Protein AF-A0A4U2ZZK8-F1 (afdb_monomer_lite)

Structure (mmCIF, N/CA/C/O backbone):
data_AF-A0A4U2ZZK8-F1
#
_entry.id   AF-A0A4U2ZZK8-F1
#
loop_
_atom_site.group_PDB
_atom_site.id
_atom_site.type_symbol
_atom_site.label_atom_id
_atom_site.label_alt_id
_atom_site.label_comp_id
_atom_site.label_asym_id
_atom_site.label_entity_id
_atom_site.label_seq_id
_atom_site.pdbx_PDB_ins_code
_atom_site.Cartn_x
_atom_site.Cartn_y
_atom_site.Cartn_z
_atom_site.occupancy
_atom_site.B_iso_or_equiv
_atom_site.auth_seq_id
_atom_site.auth_comp_id
_atom_site.auth_asym_id
_atom_site.auth_atom_id
_atom_site.pdbx_PDB_model_num
ATOM 1 N N . MET A 1 1 ? -56.192 -39.304 31.593 1.00 34.28 1 MET A N 1
ATOM 2 C CA . MET A 1 1 ? -55.918 -39.753 30.206 1.00 34.28 1 MET A CA 1
ATOM 3 C C . MET A 1 1 ? -55.645 -38.500 29.380 1.00 34.28 1 MET A C 1
ATOM 5 O O . MET A 1 1 ? -56.506 -37.637 29.386 1.00 34.28 1 MET A O 1
ATOM 9 N N . TRP A 1 2 ? -54.376 -38.190 29.059 1.00 34.31 2 TRP A N 1
ATOM 10 C CA . TRP A 1 2 ? -53.728 -38.395 27.733 1.00 34.31 2 TRP A CA 1
ATOM 11 C C . TRP A 1 2 ? -54.493 -37.702 26.578 1.00 34.31 2 TRP A C 1
ATOM 13 O O . TRP A 1 2 ? -55.677 -37.956 26.439 1.00 34.31 2 TRP A O 1
ATOM 23 N N . GLY A 1 3 ? -53.921 -36.863 25.703 1.00 36.44 3 GLY A N 1
ATOM 24 C CA . GLY A 1 3 ? -52.529 -36.466 25.480 1.00 36.44 3 GLY A CA 1
ATOM 25 C C . GLY A 1 3 ? -52.383 -35.422 24.346 1.00 36.44 3 GLY A C 1
ATOM 26 O O . GLY A 1 3 ? -53.333 -35.108 23.639 1.00 36.44 3 GLY A O 1
ATOM 27 N N . TYR A 1 4 ? -51.164 -34.885 24.265 1.00 42.19 4 TYR A N 1
ATOM 28 C CA . TYR A 1 4 ? -50.476 -34.066 23.254 1.00 42.19 4 TYR A CA 1
ATOM 29 C C . TYR A 1 4 ? -51.044 -33.935 21.825 1.00 42.19 4 TYR A C 1
ATOM 31 O O . TYR A 1 4 ? -51.364 -34.934 21.194 1.00 42.19 4 TYR A O 1
ATOM 39 N N . LEU A 1 5 ? -50.932 -32.720 21.256 1.00 40.09 5 LEU A N 1
ATOM 40 C CA . LEU A 1 5 ? -50.067 -32.414 20.093 1.00 40.09 5 LEU A CA 1
ATOM 41 C C . LEU A 1 5 ? -49.978 -30.890 19.853 1.00 40.09 5 LEU A C 1
ATOM 43 O O . LEU A 1 5 ? -50.963 -30.222 19.552 1.00 40.09 5 LEU A O 1
ATOM 47 N N . GLN A 1 6 ? -48.767 -30.344 20.007 1.00 45.47 6 GLN A N 1
ATOM 48 C CA . GLN A 1 6 ? -48.400 -28.974 19.641 1.00 45.47 6 GLN A CA 1
ATOM 49 C C . GLN A 1 6 ? -48.256 -28.843 18.118 1.00 45.47 6 GLN A C 1
ATOM 51 O O . GLN A 1 6 ? -47.540 -29.631 17.505 1.00 45.47 6 GLN A O 1
ATOM 56 N N . ALA A 1 7 ? -48.805 -27.776 17.537 1.00 37.62 7 ALA A N 1
ATOM 57 C CA . ALA A 1 7 ? -48.371 -27.253 16.243 1.00 37.62 7 ALA A CA 1
ATOM 58 C C . ALA A 1 7 ? -47.770 -25.855 16.455 1.00 37.62 7 ALA A C 1
ATOM 60 O O . ALA A 1 7 ? -48.454 -24.897 16.810 1.00 37.62 7 ALA A O 1
ATOM 61 N N . LYS A 1 8 ? -46.449 -25.767 16.296 1.00 36.34 8 LYS A N 1
ATOM 62 C CA . LYS A 1 8 ? -45.628 -24.569 16.490 1.00 36.34 8 LYS A CA 1
ATOM 63 C C . LYS A 1 8 ? -45.680 -23.733 15.202 1.00 36.34 8 LYS A C 1
ATOM 65 O O . LYS A 1 8 ? -45.051 -24.102 14.215 1.00 36.34 8 LYS A O 1
ATOM 70 N N . GLN A 1 9 ? -46.412 -22.618 15.186 1.00 37.91 9 GLN A N 1
ATOM 71 C CA . GLN A 1 9 ? -46.267 -21.611 14.127 1.00 37.91 9 GLN A CA 1
ATOM 72 C C . GLN A 1 9 ? -44.966 -20.830 14.359 1.00 37.91 9 GLN A C 1
ATOM 74 O O . GLN A 1 9 ? -44.812 -20.132 15.360 1.00 37.91 9 GLN A O 1
ATOM 79 N N . VAL A 1 10 ? -44.010 -20.965 13.441 1.00 39.06 10 VAL A N 1
ATOM 80 C CA . VAL A 1 10 ? -42.777 -20.171 13.425 1.00 39.06 10 VAL A CA 1
ATOM 81 C C . VAL A 1 10 ? -43.091 -18.817 12.790 1.00 39.06 10 VAL A C 1
ATOM 83 O O . VAL A 1 10 ? -43.270 -18.709 11.580 1.00 39.06 10 VAL A O 1
ATOM 86 N N . ALA A 1 11 ? -43.170 -17.774 13.615 1.00 36.53 11 ALA A N 1
ATOM 87 C CA . ALA A 1 11 ? -43.270 -16.398 13.152 1.00 36.53 11 ALA A CA 1
ATOM 88 C C . ALA A 1 11 ? -41.920 -15.953 12.562 1.00 36.53 11 ALA A C 1
ATOM 90 O O . ALA A 1 11 ? -40.941 -15.770 13.287 1.00 36.53 11 ALA A O 1
ATOM 91 N N . LEU A 1 12 ? -41.862 -15.764 11.241 1.00 37.75 12 LEU A N 1
ATOM 92 C CA . LEU A 1 12 ? -40.733 -15.120 10.570 1.00 37.75 12 LEU A CA 1
ATOM 93 C C . LEU A 1 12 ? -40.676 -13.647 11.000 1.00 37.75 12 LEU A C 1
ATOM 95 O O . LEU A 1 12 ? -41.401 -12.793 10.487 1.00 37.75 12 LEU A O 1
ATOM 99 N N . LYS A 1 13 ? -39.814 -13.355 11.978 1.00 37.44 13 LYS A N 1
ATOM 100 C CA . LYS A 1 13 ? -39.524 -12.006 12.469 1.00 37.44 13 LYS A CA 1
ATOM 101 C C . LYS A 1 13 ? -38.828 -11.226 11.344 1.00 37.44 13 LYS A C 1
ATOM 103 O O . LYS A 1 13 ? -37.624 -11.352 11.140 1.00 37.44 13 LYS A O 1
ATOM 108 N N . ARG A 1 14 ? -39.592 -10.454 10.562 1.00 39.09 14 ARG A N 1
ATOM 109 C CA . ARG A 1 14 ? -39.040 -9.534 9.553 1.00 39.09 14 ARG A CA 1
ATOM 110 C C . ARG A 1 14 ? -38.203 -8.473 10.266 1.00 39.09 14 ARG A C 1
ATOM 112 O O . ARG A 1 14 ? -38.745 -7.577 10.905 1.00 39.09 14 ARG A O 1
ATOM 119 N N . ASN A 1 15 ? -36.887 -8.609 10.154 1.00 34.31 15 ASN A N 1
ATOM 120 C CA . ASN A 1 15 ? -35.900 -7.692 10.703 1.00 34.31 15 ASN A CA 1
ATOM 121 C C . ASN A 1 15 ? -35.913 -6.393 9.874 1.00 34.31 15 ASN A C 1
ATOM 123 O O . ASN A 1 15 ? -35.186 -6.260 8.893 1.00 34.31 15 ASN A O 1
ATOM 127 N N . ARG A 1 16 ? -36.821 -5.465 10.194 1.00 40.03 16 ARG A N 1
ATOM 128 C CA . ARG A 1 16 ? -36.821 -4.109 9.630 1.00 40.03 16 ARG A CA 1
ATOM 129 C C . ARG A 1 16 ? -35.957 -3.243 10.541 1.00 40.03 16 ARG A C 1
ATOM 131 O O . ARG A 1 16 ? -36.371 -2.922 11.650 1.00 40.03 16 ARG A O 1
ATOM 138 N N . VAL A 1 17 ? -34.749 -2.925 10.090 1.00 44.31 17 VAL A N 1
ATOM 139 C CA . VAL A 1 17 ? -33.871 -1.969 10.771 1.00 44.31 17 VAL A CA 1
ATOM 140 C C . VAL A 1 17 ? -34.451 -0.571 10.557 1.00 44.31 17 VAL A C 1
ATOM 142 O O . VAL A 1 17 ? -34.654 -0.157 9.417 1.00 44.31 17 VAL A O 1
ATOM 145 N N . ASP A 1 18 ? -34.759 0.128 11.647 1.00 46.22 18 ASP A N 1
ATOM 146 C CA . ASP A 1 18 ? -35.181 1.529 11.627 1.00 46.22 18 ASP A CA 1
ATOM 147 C C . ASP A 1 18 ? -33.935 2.427 11.590 1.00 46.22 18 ASP A C 1
ATOM 149 O O . ASP A 1 18 ? -33.220 2.576 12.583 1.00 46.22 18 ASP A O 1
ATOM 153 N N . LEU A 1 19 ? -33.649 2.988 10.411 1.00 41.69 19 LEU A N 1
ATOM 154 C CA . LEU A 1 19 ? -32.479 3.836 10.172 1.00 41.69 19 LEU A CA 1
ATOM 155 C C . LEU A 1 19 ? -32.598 5.226 10.824 1.00 41.69 19 LEU A C 1
ATOM 157 O O . LEU A 1 19 ? -31.576 5.878 11.038 1.00 41.69 19 LEU A O 1
ATOM 161 N N . TYR A 1 20 ? -33.804 5.687 11.171 1.00 41.72 20 TYR A N 1
ATOM 162 C CA . TYR A 1 20 ? -34.008 7.054 11.663 1.00 41.72 20 TYR A CA 1
ATOM 163 C C . TYR A 1 20 ? -33.691 7.195 13.154 1.00 41.72 20 TYR A C 1
ATOM 165 O O . TYR A 1 20 ? -33.181 8.229 13.583 1.00 41.72 20 TYR A O 1
ATOM 173 N N . HIS A 1 21 ? -33.914 6.142 13.941 1.00 37.16 21 HIS A N 1
ATOM 174 C CA . HIS A 1 21 ? -33.594 6.145 15.370 1.00 37.16 21 HIS A CA 1
ATOM 175 C C . HIS A 1 21 ? -32.081 6.011 15.641 1.00 37.16 21 HIS A C 1
ATOM 177 O O . HIS A 1 21 ? -31.561 6.545 16.623 1.00 37.16 21 HIS A O 1
ATOM 183 N N . PHE A 1 22 ? -31.343 5.352 14.740 1.00 41.91 22 PHE A N 1
ATOM 184 C CA . PHE A 1 22 ? -29.913 5.072 14.915 1.00 41.91 22 PHE A CA 1
ATOM 185 C C . PHE A 1 22 ? -29.030 6.323 14.775 1.00 41.91 22 PHE A C 1
ATOM 187 O O . PHE A 1 22 ? -28.031 6.463 15.483 1.00 41.91 22 PHE A O 1
ATOM 194 N N . GLY A 1 23 ? -29.433 7.277 13.928 1.00 42.31 23 GLY A N 1
ATOM 195 C CA . GLY A 1 23 ? -28.683 8.517 13.700 1.00 42.31 23 GLY A CA 1
ATOM 196 C C . GLY A 1 23 ? -28.539 9.404 14.944 1.00 42.31 23 GLY A C 1
ATOM 197 O O . GLY A 1 23 ? -27.579 10.168 15.049 1.00 42.31 23 GLY A O 1
ATOM 198 N N . TYR A 1 24 ? -29.446 9.286 15.921 1.00 44.31 24 TYR A N 1
ATOM 199 C CA . TYR A 1 24 ? -29.405 10.108 17.134 1.00 44.31 24 TYR A CA 1
ATOM 200 C C . TYR A 1 24 ? -28.423 9.585 18.193 1.00 44.31 24 TYR A C 1
ATOM 202 O O . TYR A 1 24 ? -27.830 10.385 18.916 1.00 44.31 24 TYR A O 1
ATOM 210 N N . MET A 1 25 ? -28.180 8.270 18.264 1.00 38.84 25 MET A N 1
ATOM 211 C CA . MET A 1 25 ? -27.275 7.703 19.276 1.00 38.84 25 MET A CA 1
ATOM 212 C C . MET A 1 25 ? -25.789 7.784 18.902 1.00 38.84 25 MET A C 1
ATOM 214 O O . MET A 1 25 ? -24.949 7.876 19.796 1.00 38.84 25 MET A O 1
ATOM 218 N N . ILE A 1 26 ? -25.444 7.816 17.610 1.00 48.09 26 ILE A N 1
ATOM 219 C CA . ILE A 1 26 ? -24.044 7.936 17.147 1.00 48.09 26 ILE A CA 1
ATOM 220 C C . ILE A 1 26 ? -23.407 9.262 17.609 1.00 48.09 26 ILE A C 1
ATOM 222 O O . ILE A 1 26 ? -22.201 9.344 17.847 1.00 48.09 26 ILE A O 1
ATOM 226 N N . ARG A 1 27 ? -24.226 10.295 17.843 1.00 45.03 27 ARG A N 1
ATOM 227 C CA . ARG A 1 27 ? -23.755 11.627 18.236 1.00 45.03 27 ARG A CA 1
ATOM 228 C C . ARG A 1 27 ? -23.140 11.677 19.645 1.00 45.03 27 ARG A C 1
ATOM 230 O O . ARG A 1 27 ? -22.322 12.554 19.906 1.00 45.03 27 ARG A O 1
ATOM 237 N N . SER A 1 28 ? -23.479 10.752 20.550 1.00 40.56 28 SER A N 1
ATOM 238 C CA . SER A 1 28 ? -23.079 10.853 21.967 1.00 40.56 28 SER A CA 1
ATOM 239 C C . SER A 1 28 ? -21.727 10.209 22.308 1.00 40.56 28 SER A C 1
ATOM 241 O O . SER A 1 28 ? -21.111 10.597 23.300 1.00 40.56 28 SER A O 1
ATOM 243 N N . LYS A 1 29 ? -21.207 9.284 21.483 1.00 39.31 29 LYS A N 1
ATOM 244 C CA . LYS A 1 29 ? -19.853 8.711 21.664 1.00 39.31 29 LYS A CA 1
ATOM 245 C C . LYS A 1 29 ? -18.754 9.460 20.904 1.00 39.31 29 LYS A C 1
ATOM 247 O O . LYS A 1 29 ? -17.605 9.436 21.338 1.00 39.31 29 LYS A O 1
ATOM 252 N N . SER A 1 30 ? -19.104 10.175 19.832 1.00 44.34 30 SER A N 1
ATOM 253 C CA . SER A 1 30 ? -18.160 10.942 19.001 1.00 44.34 30 SER A CA 1
ATOM 254 C C . SER A 1 30 ? -17.537 12.156 19.711 1.00 44.34 30 SER A C 1
ATOM 256 O O . SER A 1 30 ? -16.572 12.730 19.216 1.00 44.34 30 SER A O 1
ATOM 258 N N . ALA A 1 31 ? -18.044 12.548 20.882 1.00 42.72 31 ALA A N 1
ATOM 259 C CA . ALA A 1 31 ? -17.599 13.744 21.597 1.00 42.72 31 ALA A CA 1
ATOM 260 C C . ALA A 1 31 ? -16.217 13.625 22.286 1.00 42.72 31 ALA A C 1
ATOM 262 O O . ALA A 1 31 ? -15.795 14.576 22.936 1.00 42.72 31 ALA A O 1
ATOM 263 N N . ARG A 1 32 ? -15.493 12.495 22.179 1.00 44.84 32 ARG A N 1
ATOM 264 C CA . ARG A 1 32 ? -14.192 12.306 22.867 1.00 44.84 32 ARG A CA 1
ATOM 265 C C . ARG A 1 32 ? -12.925 12.506 22.029 1.00 44.84 32 ARG A C 1
ATOM 267 O O . ARG A 1 32 ? -11.845 12.445 22.604 1.00 44.84 32 ARG A O 1
ATOM 274 N N . LYS A 1 33 ? -13.004 12.799 20.729 1.00 46.00 33 LYS A N 1
ATOM 275 C CA . LYS A 1 33 ? -11.823 13.201 19.936 1.00 46.00 33 LYS A CA 1
ATOM 276 C C . LYS A 1 33 ? -12.138 14.446 19.101 1.00 46.00 33 LYS A C 1
ATOM 278 O O . LYS A 1 33 ? -12.290 14.375 17.888 1.00 46.00 33 LYS A O 1
ATOM 283 N N . LEU A 1 34 ? -12.279 15.595 19.766 1.00 39.81 34 LEU A N 1
ATOM 284 C CA . LEU A 1 34 ? -12.223 16.897 19.097 1.00 39.81 34 LEU A CA 1
ATOM 285 C C . LEU A 1 34 ? -10.780 17.139 18.618 1.00 39.81 34 LEU A C 1
ATOM 287 O O . LEU A 1 34 ? -9.895 17.302 19.453 1.00 39.81 34 LEU A O 1
ATOM 291 N N . GLY A 1 35 ? -10.551 17.166 17.298 1.00 52.47 35 GLY A N 1
ATOM 292 C CA . GLY A 1 35 ? -9.359 17.795 16.706 1.00 52.47 35 GLY A CA 1
ATOM 293 C C . GLY A 1 35 ? -8.541 17.002 15.680 1.00 52.47 35 GLY A C 1
ATOM 294 O O . GLY A 1 35 ? -7.544 17.539 15.210 1.00 52.47 35 GLY A O 1
ATOM 295 N N . THR A 1 36 ? -8.902 15.771 15.305 1.00 61.12 36 THR A N 1
ATOM 296 C CA . THR A 1 36 ? -8.167 15.039 14.254 1.00 61.12 36 THR A CA 1
ATOM 297 C C . THR A 1 36 ? -8.824 15.210 12.887 1.00 61.12 36 THR A C 1
ATOM 299 O O . THR A 1 36 ? -10.048 15.180 12.764 1.00 61.12 36 THR A O 1
ATOM 302 N N . THR A 1 37 ? -8.011 15.422 11.850 1.00 84.88 37 THR A N 1
ATOM 303 C CA . THR A 1 37 ? -8.490 15.476 10.462 1.00 84.88 37 THR A CA 1
ATOM 304 C C . THR A 1 37 ? -9.011 14.102 10.033 1.00 84.88 37 THR A C 1
ATOM 306 O O . THR A 1 37 ? -8.572 13.077 10.558 1.00 84.88 37 THR A O 1
ATOM 309 N N . THR A 1 38 ? -9.906 14.059 9.043 1.00 83.88 38 THR A N 1
ATOM 310 C CA . THR A 1 38 ? -10.406 12.805 8.448 1.00 83.88 38 THR A CA 1
ATOM 311 C C . THR A 1 38 ? -9.258 11.878 8.033 1.00 83.88 38 THR A C 1
ATOM 313 O O . THR A 1 38 ? -9.290 10.683 8.312 1.00 83.88 38 THR A O 1
ATOM 316 N N . ALA A 1 39 ? -8.197 12.443 7.446 1.00 82.00 39 ALA A N 1
ATOM 317 C CA . ALA A 1 39 ? -6.990 11.710 7.067 1.00 82.00 39 ALA A CA 1
ATOM 318 C C . ALA A 1 39 ? -6.289 11.066 8.274 1.00 82.00 39 ALA A C 1
ATOM 320 O O . ALA A 1 39 ? -5.907 9.899 8.212 1.00 82.00 39 ALA A O 1
ATOM 321 N N . GLN A 1 40 ? -6.174 11.789 9.392 1.00 83.31 40 GLN A N 1
ATOM 322 C CA . GLN A 1 40 ? -5.575 11.247 10.609 1.00 83.31 40 GLN A CA 1
ATOM 323 C C . GLN A 1 40 ? -6.432 10.128 11.211 1.00 83.31 40 GLN A C 1
ATOM 325 O O . GLN A 1 40 ? -5.893 9.125 11.662 1.00 83.31 40 GLN A O 1
ATOM 330 N N . GLN A 1 41 ? -7.761 10.261 11.184 1.00 85.25 41 GLN A N 1
ATOM 331 C CA . GLN A 1 41 ? -8.659 9.204 11.659 1.00 85.25 41 GLN A CA 1
ATOM 332 C C . GLN A 1 41 ? -8.513 7.923 10.832 1.00 85.25 41 GLN A C 1
ATOM 334 O O . GLN A 1 41 ? -8.411 6.843 11.408 1.00 85.25 41 GLN A O 1
ATOM 339 N N . ILE A 1 42 ? -8.465 8.045 9.500 1.00 86.12 42 ILE A N 1
ATOM 340 C CA . ILE A 1 42 ? -8.229 6.907 8.601 1.00 86.12 42 ILE A CA 1
ATOM 341 C C . ILE A 1 42 ? -6.884 6.265 8.932 1.00 86.12 42 ILE A C 1
ATOM 343 O O . ILE A 1 42 ? -6.834 5.059 9.140 1.00 86.12 42 ILE A O 1
ATOM 347 N N . LYS A 1 43 ? -5.820 7.067 9.049 1.00 85.25 43 LYS A N 1
ATOM 348 C CA . LYS A 1 43 ? -4.480 6.574 9.376 1.00 85.25 43 LYS A CA 1
ATOM 349 C C . LYS A 1 43 ? -4.451 5.799 10.696 1.00 85.25 43 LYS A C 1
ATOM 351 O O . LYS A 1 43 ? -3.927 4.691 10.722 1.00 85.25 43 LYS A O 1
ATOM 356 N N . ASP A 1 44 ? -5.037 6.349 11.760 1.00 85.75 44 ASP A N 1
ATOM 357 C CA . ASP A 1 44 ? -5.085 5.703 13.078 1.00 85.75 44 ASP A CA 1
ATOM 358 C C . ASP A 1 44 ? -5.778 4.329 12.998 1.00 85.75 44 ASP A C 1
ATOM 360 O O . ASP A 1 44 ? -5.258 3.332 13.496 1.00 85.75 44 ASP A O 1
ATOM 364 N N . ILE A 1 45 ? -6.929 4.259 12.319 1.00 88.62 45 ILE A N 1
ATOM 365 C CA . ILE A 1 45 ? -7.676 3.007 12.130 1.00 88.62 45 ILE A CA 1
ATOM 366 C C . ILE A 1 45 ? -6.874 2.014 11.288 1.00 88.62 45 ILE A C 1
ATOM 368 O O . ILE A 1 45 ? -6.843 0.822 11.597 1.00 88.62 45 ILE A O 1
ATOM 372 N N . THR A 1 46 ? -6.210 2.479 10.232 1.00 87.12 46 THR A N 1
ATOM 373 C CA . THR A 1 46 ? 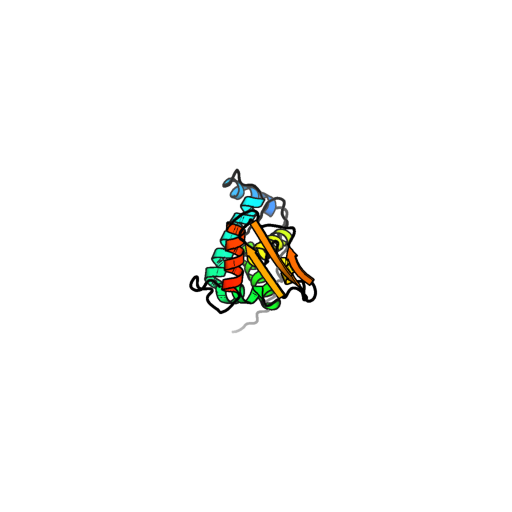-5.383 1.612 9.397 1.00 87.12 46 THR A CA 1
ATOM 374 C C . THR A 1 46 ? -4.201 1.038 10.173 1.00 87.12 46 THR A C 1
ATOM 376 O O . THR A 1 46 ? -3.903 -0.149 10.033 1.00 87.12 46 THR A O 1
ATOM 379 N N . ASP A 1 47 ? -3.560 1.835 11.031 1.00 84.19 47 ASP A N 1
ATOM 380 C CA . ASP A 1 47 ? -2.472 1.382 11.900 1.00 84.19 47 ASP A CA 1
ATOM 381 C C . ASP A 1 47 ? -2.960 0.319 12.907 1.00 84.19 47 ASP A C 1
ATOM 383 O O . ASP A 1 47 ? -2.289 -0.699 13.106 1.00 84.19 47 ASP A O 1
ATOM 387 N N . GLU A 1 48 ? -4.163 0.479 13.472 1.00 86.94 48 GLU A N 1
ATOM 388 C CA . GLU A 1 48 ? -4.797 -0.533 14.331 1.00 86.94 48 GLU A CA 1
ATOM 389 C C . GLU A 1 48 ? -5.077 -1.847 13.579 1.00 86.94 48 GLU A C 1
ATOM 391 O O . GLU A 1 48 ? -4.748 -2.934 14.066 1.00 86.94 48 GLU A O 1
ATOM 396 N N . ILE A 1 49 ? -5.637 -1.766 12.368 1.00 87.50 49 ILE A N 1
ATOM 397 C CA . ILE A 1 49 ? -5.941 -2.942 11.538 1.00 87.50 49 ILE A CA 1
ATOM 398 C C . ILE A 1 49 ? -4.654 -3.646 11.104 1.00 87.50 49 ILE A C 1
ATOM 400 O O . ILE A 1 49 ? -4.577 -4.875 11.130 1.00 87.50 49 ILE A O 1
ATOM 404 N N . ARG A 1 50 ? -3.616 -2.885 10.748 1.00 82.81 50 ARG A N 1
ATOM 405 C CA . ARG A 1 50 ? -2.294 -3.419 10.409 1.00 82.81 50 ARG A CA 1
ATOM 406 C C . ARG A 1 50 ? -1.712 -4.210 11.579 1.00 82.81 50 ARG A C 1
ATOM 408 O O . ARG A 1 50 ? -1.264 -5.338 11.380 1.00 82.81 50 ARG A O 1
ATOM 415 N N . ALA A 1 51 ? -1.758 -3.660 12.792 1.00 83.00 51 ALA A N 1
ATOM 416 C CA . ALA A 1 51 ? -1.287 -4.352 13.990 1.00 83.00 51 ALA A CA 1
ATOM 417 C C . ALA A 1 51 ? -2.076 -5.647 14.258 1.00 83.00 51 ALA A C 1
ATOM 419 O O . ALA A 1 51 ? -1.481 -6.678 14.582 1.00 83.00 51 ALA A O 1
ATOM 420 N N . PHE A 1 52 ? -3.398 -5.617 14.074 1.00 87.19 52 PHE A N 1
ATOM 421 C CA . PHE A 1 52 ? -4.259 -6.795 14.184 1.00 87.19 52 PHE A CA 1
ATOM 422 C C . PHE A 1 52 ? -3.889 -7.884 13.163 1.00 87.19 52 PHE A C 1
ATOM 424 O O . PHE A 1 52 ? -3.670 -9.035 13.541 1.00 87.19 52 PHE A O 1
ATOM 431 N N . LEU A 1 53 ? -3.737 -7.522 11.885 1.00 86.19 53 LEU A N 1
ATOM 432 C CA . LEU A 1 53 ? -3.392 -8.469 10.822 1.00 86.19 53 LEU A CA 1
ATOM 433 C C . LEU A 1 53 ? -2.009 -9.093 11.023 1.00 86.19 53 LEU A C 1
ATOM 435 O O . LEU A 1 53 ? -1.856 -10.297 10.849 1.00 86.19 53 LEU A O 1
ATOM 439 N N . VAL A 1 54 ? -1.010 -8.311 11.436 1.00 82.75 54 VAL A N 1
ATOM 440 C CA . VAL A 1 54 ? 0.337 -8.836 11.722 1.00 82.75 54 VAL A CA 1
ATOM 441 C C . VAL A 1 54 ? 0.317 -9.822 12.891 1.00 82.75 54 VAL A C 1
ATOM 443 O O . VAL A 1 54 ? 1.063 -10.800 12.882 1.00 82.75 54 VAL A O 1
ATOM 446 N N . LYS A 1 55 ? -0.534 -9.582 13.893 1.00 81.50 55 LYS A N 1
ATOM 447 C CA . LYS A 1 55 ? -0.623 -10.417 15.092 1.00 81.50 55 LYS A CA 1
ATOM 448 C C . LYS A 1 55 ? -1.398 -11.715 14.863 1.00 81.50 55 LYS A C 1
ATOM 450 O O . LYS A 1 55 ? -0.972 -12.755 15.353 1.00 81.50 55 LYS A O 1
ATOM 455 N N . GLU A 1 56 ? -2.534 -11.654 14.171 1.00 86.00 56 GLU A N 1
ATOM 456 C CA . GLU A 1 56 ? -3.484 -12.778 14.085 1.00 86.00 56 GLU A CA 1
ATOM 457 C C . GLU A 1 56 ? -3.526 -13.447 12.704 1.00 86.00 56 GLU A C 1
ATOM 459 O O . GLU A 1 56 ? -3.937 -14.598 12.583 1.00 86.00 56 GLU A O 1
ATOM 464 N N . HIS A 1 57 ? -3.073 -12.753 11.658 1.00 86.25 57 HIS A N 1
ATOM 465 C CA . HIS A 1 57 ? -3.280 -13.134 10.259 1.00 86.25 57 HIS A CA 1
ATOM 466 C C . HIS A 1 57 ? -2.023 -12.905 9.396 1.00 86.25 57 HIS A C 1
ATOM 468 O O . HIS A 1 57 ? -2.114 -12.513 8.231 1.00 86.25 57 HIS A O 1
ATOM 474 N N . ARG A 1 58 ? -0.831 -13.148 9.958 1.00 79.81 58 ARG A N 1
ATOM 475 C CA . ARG A 1 58 ? 0.449 -12.857 9.289 1.00 79.81 58 ARG A CA 1
ATOM 476 C C . ARG A 1 58 ? 0.611 -13.590 7.955 1.00 79.81 58 ARG A C 1
ATOM 478 O O . ARG A 1 58 ? 1.010 -12.969 6.973 1.00 79.81 58 ARG A O 1
ATOM 485 N N . ASP A 1 59 ? 0.284 -14.879 7.920 1.00 81.31 59 ASP A N 1
ATOM 486 C CA . ASP A 1 59 ? 0.512 -15.726 6.742 1.00 81.31 59 ASP A CA 1
ATOM 487 C C . ASP A 1 59 ? -0.368 -15.288 5.566 1.00 81.31 59 ASP A C 1
ATOM 489 O O . ASP A 1 59 ? 0.105 -15.084 4.451 1.00 81.31 59 ASP A O 1
ATOM 493 N N . ILE A 1 60 ? -1.650 -15.023 5.827 1.00 84.25 60 ILE A N 1
ATOM 494 C CA . ILE A 1 60 ? -2.570 -14.568 4.780 1.00 84.25 60 ILE A CA 1
ATOM 495 C C . ILE A 1 60 ? -2.249 -13.145 4.310 1.00 84.25 60 ILE A C 1
ATOM 497 O O . ILE A 1 60 ? -2.411 -12.849 3.128 1.00 84.25 60 ILE A O 1
ATOM 501 N N . LEU A 1 61 ? -1.753 -12.282 5.207 1.00 81.00 61 LEU A N 1
ATOM 502 C CA . LEU A 1 61 ? -1.273 -10.949 4.852 1.00 81.00 61 LEU A CA 1
ATOM 503 C C . LEU A 1 61 ? -0.058 -11.038 3.918 1.00 81.00 61 LEU A C 1
ATOM 505 O O . LEU A 1 61 ? -0.053 -10.386 2.879 1.00 81.00 61 LEU A O 1
ATOM 509 N N . SER A 1 62 ? 0.925 -11.877 4.245 1.00 77.69 62 SER A N 1
ATOM 510 C CA . SER A 1 62 ? 2.095 -12.152 3.400 1.00 77.69 62 SER A CA 1
ATOM 511 C C . SER A 1 62 ? 1.689 -12.610 1.993 1.00 77.69 62 SER A C 1
ATOM 513 O O . SER A 1 62 ? 2.088 -12.017 0.990 1.00 77.69 62 SER A O 1
ATOM 515 N N . GLU A 1 63 ? 0.812 -13.608 1.905 1.00 79.38 63 GLU A N 1
ATOM 516 C CA . GLU A 1 63 ? 0.389 -14.158 0.616 1.00 79.38 63 GLU A CA 1
ATOM 517 C C . GLU A 1 63 ? -0.462 -13.174 -0.207 1.00 79.38 63 GLU A C 1
ATOM 519 O O . GLU A 1 63 ? -0.471 -13.229 -1.441 1.00 79.38 63 GLU A O 1
ATOM 524 N N . SER A 1 64 ? -1.175 -12.252 0.450 1.00 78.94 64 SER A N 1
ATOM 525 C CA . SER A 1 64 ? -2.072 -11.294 -0.214 1.00 78.94 64 SER A CA 1
ATOM 526 C C . SER A 1 64 ? -1.366 -10.328 -1.168 1.00 78.94 64 SER A C 1
ATOM 528 O O . SER A 1 64 ? -1.983 -9.829 -2.112 1.00 78.94 64 SER A O 1
ATOM 530 N N . PHE A 1 65 ? -0.069 -10.092 -0.967 1.00 74.94 65 PHE A N 1
ATOM 531 C CA . PHE A 1 65 ? 0.732 -9.205 -1.808 1.00 74.94 65 PHE A CA 1
ATOM 532 C C . PHE A 1 65 ? 0.955 -9.771 -3.222 1.00 74.94 65 PHE A C 1
ATOM 534 O O . PHE A 1 65 ? 1.060 -9.003 -4.187 1.00 74.94 65 PHE A O 1
ATOM 541 N N . MET A 1 66 ? 0.971 -11.101 -3.361 1.00 71.50 66 MET A N 1
ATOM 542 C CA . MET A 1 66 ? 1.240 -11.806 -4.623 1.00 71.50 66 MET A CA 1
ATOM 543 C C . MET A 1 66 ? 0.017 -12.551 -5.171 1.00 71.50 66 MET A C 1
ATOM 545 O O . MET A 1 66 ? -0.064 -12.786 -6.375 1.00 71.50 66 MET A O 1
ATOM 549 N N . ASN A 1 67 ? -0.960 -12.890 -4.322 1.00 78.50 67 ASN A N 1
ATOM 550 C CA . ASN A 1 67 ? -2.127 -13.680 -4.705 1.00 78.50 67 ASN A CA 1
ATOM 551 C C . ASN A 1 67 ? -3.442 -12.893 -4.550 1.00 78.50 67 ASN A C 1
ATOM 553 O O . ASN A 1 67 ? -3.846 -12.507 -3.451 1.00 78.50 67 ASN A O 1
ATOM 557 N N . LYS A 1 68 ? -4.161 -12.725 -5.668 1.00 78.69 68 LYS A N 1
ATOM 558 C CA . LYS A 1 68 ? -5.442 -12.004 -5.733 1.00 78.69 68 LYS A CA 1
ATOM 559 C C . LYS A 1 68 ? -6.543 -12.632 -4.867 1.00 78.69 68 LYS A C 1
ATOM 561 O O . LYS A 1 68 ? -7.342 -11.904 -4.286 1.00 78.69 68 LYS A O 1
ATOM 566 N N . GLU A 1 69 ? -6.595 -13.956 -4.752 1.00 81.06 69 GLU A N 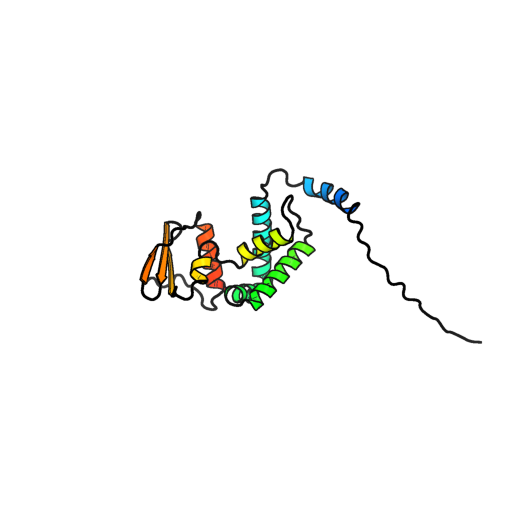1
ATOM 567 C CA . GLU A 1 69 ? -7.576 -14.642 -3.898 1.00 81.06 69 GLU A CA 1
ATOM 568 C C . GLU A 1 69 ? -7.298 -14.377 -2.416 1.00 81.06 69 GLU A C 1
ATOM 570 O O . GLU A 1 69 ? -8.212 -14.117 -1.632 1.00 81.06 69 GLU A O 1
ATOM 575 N N . LYS A 1 70 ? -6.018 -14.370 -2.034 1.00 84.38 70 LYS A N 1
ATOM 576 C CA . LYS A 1 70 ? -5.589 -14.062 -0.664 1.00 84.38 70 LYS A CA 1
ATOM 577 C C . LYS A 1 70 ? -5.804 -12.592 -0.330 1.00 84.38 70 LYS A C 1
ATOM 579 O O . LYS A 1 70 ? -6.202 -12.281 0.789 1.00 84.38 70 LYS A O 1
ATOM 584 N N . ARG A 1 71 ? -5.664 -11.703 -1.317 1.00 83.88 71 ARG A N 1
ATOM 585 C CA . ARG A 1 71 ? -6.081 -10.303 -1.197 1.00 83.88 71 ARG A CA 1
ATOM 586 C C . ARG A 1 71 ? -7.562 -10.182 -0.847 1.00 83.88 71 ARG A C 1
ATOM 588 O O . ARG A 1 71 ? -7.882 -9.537 0.145 1.00 83.88 71 ARG A O 1
ATOM 595 N N . ALA A 1 72 ? -8.446 -10.874 -1.568 1.00 86.75 72 ALA A N 1
ATOM 596 C CA . ALA A 1 72 ? -9.875 -10.882 -1.245 1.00 86.75 72 ALA A CA 1
ATOM 597 C C . ALA A 1 72 ? -10.153 -11.406 0.178 1.00 86.75 72 ALA A C 1
ATOM 599 O O . ALA A 1 72 ? -11.030 -10.888 0.867 1.00 86.75 72 ALA A O 1
ATOM 600 N N . ALA A 1 73 ? -9.392 -12.395 0.654 1.00 88.75 73 ALA A N 1
ATOM 601 C CA . ALA A 1 73 ? -9.522 -12.882 2.025 1.00 88.75 73 ALA A CA 1
ATOM 602 C C . ALA A 1 73 ? -9.097 -11.832 3.071 1.00 88.75 73 ALA A C 1
ATOM 604 O O . ALA A 1 73 ? -9.817 -11.631 4.050 1.00 88.75 73 ALA A O 1
ATOM 605 N N . VAL A 1 74 ? -7.989 -11.115 2.850 1.00 88.62 74 VAL A N 1
ATOM 606 C CA . VAL A 1 74 ? -7.571 -9.994 3.713 1.00 88.62 74 VAL A CA 1
ATOM 607 C C . VAL A 1 74 ? -8.616 -8.877 3.709 1.00 88.62 74 VAL A C 1
ATOM 609 O O . VAL A 1 74 ? -8.984 -8.390 4.775 1.00 88.62 74 VAL A O 1
ATOM 612 N N . GLU A 1 75 ? -9.180 -8.532 2.550 1.00 90.69 75 GLU A N 1
ATOM 613 C CA . GLU A 1 75 ? -10.266 -7.548 2.441 1.00 90.69 75 GLU A CA 1
ATOM 614 C C . GLU A 1 75 ? -11.495 -7.952 3.279 1.00 90.69 75 GLU A C 1
ATOM 616 O O . GLU A 1 75 ? -12.086 -7.108 3.958 1.00 90.69 75 GLU A O 1
ATOM 621 N N . GLN A 1 76 ? -11.861 -9.242 3.314 1.00 91.56 76 GLN A N 1
ATOM 622 C CA . GLN A 1 76 ? -12.947 -9.720 4.183 1.00 91.56 76 GLN A CA 1
ATOM 623 C C . GLN A 1 76 ? -12.614 -9.600 5.675 1.00 91.56 76 GLN A C 1
ATOM 625 O O . GLN A 1 76 ? -13.498 -9.272 6.475 1.00 91.56 76 GLN A O 1
ATOM 630 N N . ILE A 1 77 ? -11.359 -9.838 6.063 1.00 92.44 77 ILE A N 1
ATOM 631 C CA . ILE A 1 77 ? -10.907 -9.677 7.452 1.00 92.44 77 ILE A CA 1
ATOM 632 C C . ILE A 1 77 ? -10.984 -8.200 7.857 1.00 92.44 77 ILE A C 1
ATOM 634 O O . ILE A 1 77 ? -11.583 -7.878 8.884 1.00 92.44 77 ILE A O 1
ATOM 638 N N . ILE A 1 78 ? -10.473 -7.294 7.017 1.00 91.75 78 ILE A N 1
ATOM 639 C CA . ILE A 1 78 ? -10.532 -5.839 7.232 1.00 91.75 78 ILE A CA 1
ATOM 640 C C . ILE A 1 78 ? -11.989 -5.382 7.362 1.00 91.75 78 ILE A C 1
ATOM 642 O O . ILE A 1 78 ? -12.354 -4.693 8.316 1.00 91.75 78 ILE A O 1
ATOM 646 N N . LYS A 1 79 ? -12.859 -5.822 6.448 1.00 91.69 79 LYS A N 1
ATOM 647 C CA . LYS A 1 79 ? -14.293 -5.516 6.493 1.00 91.69 79 LYS A CA 1
ATOM 648 C C . LYS A 1 79 ? -14.939 -5.985 7.798 1.00 91.69 79 LYS A C 1
ATOM 650 O O . LYS A 1 79 ? -15.705 -5.241 8.409 1.00 91.69 79 LYS A O 1
ATOM 655 N N . SER A 1 80 ? -14.620 -7.199 8.241 1.00 90.88 80 SER A N 1
ATOM 656 C CA . SER A 1 80 ? -15.140 -7.764 9.492 1.00 90.88 80 SER A CA 1
ATOM 657 C C . SER A 1 80 ? -14.666 -6.975 10.714 1.00 90.88 80 SER A C 1
ATOM 659 O O . SER A 1 80 ? -15.455 -6.736 11.632 1.00 90.88 80 SER A O 1
ATOM 661 N N . PHE A 1 81 ? -13.414 -6.511 10.707 1.00 90.94 81 PHE A N 1
ATOM 662 C CA . PHE A 1 81 ? -12.860 -5.656 11.753 1.00 90.94 81 PHE A CA 1
ATOM 663 C C . PHE A 1 81 ? -13.589 -4.308 11.833 1.00 90.94 81 PHE A C 1
ATOM 665 O O . PHE A 1 81 ? -14.016 -3.907 12.918 1.00 90.94 81 PHE A O 1
ATOM 672 N N . LEU A 1 82 ? -13.780 -3.628 10.696 1.00 88.19 82 LEU A N 1
ATOM 673 C CA . LEU A 1 82 ? -14.471 -2.334 10.635 1.00 88.19 82 LEU A CA 1
ATOM 674 C C . LEU A 1 82 ? -15.915 -2.434 11.150 1.00 88.19 82 LEU A C 1
ATOM 676 O O . LEU A 1 82 ? -16.362 -1.583 11.921 1.00 88.19 82 LEU A O 1
ATOM 680 N N . LEU A 1 83 ? -16.62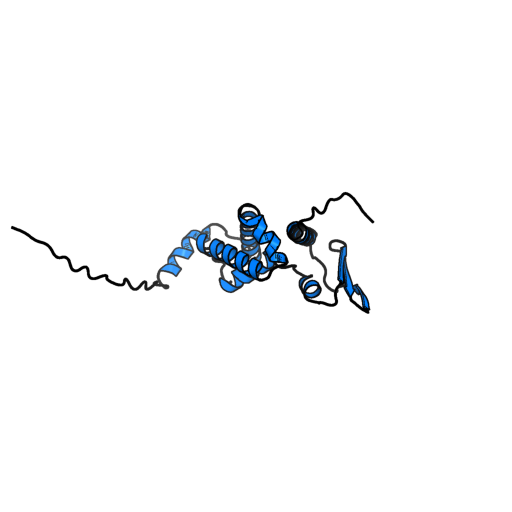9 -3.503 10.776 1.00 88.50 83 LEU A N 1
ATOM 681 C CA . LEU A 1 83 ? -17.998 -3.760 11.234 1.00 88.50 83 LEU A CA 1
ATOM 682 C C . LEU A 1 83 ? -18.062 -4.068 12.735 1.00 88.50 83 LEU A C 1
ATOM 684 O O . LEU A 1 83 ? -18.902 -3.509 13.440 1.00 88.50 83 LEU A O 1
ATOM 688 N N . SER A 1 84 ? -17.168 -4.926 13.232 1.00 88.25 84 SER A N 1
ATOM 689 C CA . SER A 1 84 ? -17.154 -5.344 14.642 1.00 88.25 84 SER A CA 1
ATOM 690 C C . SER A 1 84 ? -16.844 -4.179 15.582 1.00 88.25 84 SER A C 1
ATOM 692 O O . SER A 1 84 ? -17.451 -4.061 16.646 1.00 88.25 84 SER A O 1
ATOM 694 N N . ASN A 1 85 ? -15.956 -3.278 15.157 1.00 86.50 85 ASN A N 1
ATOM 695 C CA . ASN A 1 85 ? -15.583 -2.083 15.912 1.00 86.50 85 ASN A CA 1
ATOM 696 C C . ASN A 1 85 ? -16.513 -0.882 15.660 1.00 86.50 85 ASN A C 1
ATOM 698 O O . ASN A 1 85 ? -16.307 0.175 16.251 1.00 86.50 85 ASN A O 1
ATOM 702 N N . GLN A 1 86 ? -17.554 -1.039 14.827 1.00 85.75 86 GLN A N 1
ATOM 703 C CA . GLN A 1 86 ? -18.510 0.020 14.464 1.00 85.75 86 GLN A CA 1
ATOM 704 C C . GLN A 1 86 ? -17.808 1.304 13.996 1.00 85.75 86 GLN A C 1
ATOM 706 O O . GLN A 1 86 ? -18.182 2.415 14.376 1.00 85.75 86 GLN A O 1
ATOM 711 N N . VAL A 1 87 ? -16.760 1.140 13.187 1.00 83.19 87 VAL A N 1
ATOM 712 C CA . VAL A 1 87 ? -15.947 2.253 12.702 1.00 83.19 87 VAL A CA 1
ATOM 713 C C . VAL A 1 87 ? -16.751 3.066 11.693 1.00 83.19 87 VAL A C 1
ATOM 715 O O . VAL A 1 87 ? -17.143 2.563 10.640 1.00 83.19 87 VAL A O 1
ATOM 718 N N . VAL A 1 88 ? -16.978 4.338 12.010 1.00 81.31 88 VAL A N 1
ATOM 719 C CA . VAL A 1 88 ? -17.634 5.303 11.125 1.00 81.31 88 VAL A CA 1
ATOM 720 C C . VAL A 1 88 ? -16.809 6.579 11.129 1.00 81.31 88 VAL A C 1
ATOM 722 O O . VAL A 1 88 ? -16.549 7.147 12.189 1.00 81.31 88 VAL A O 1
ATOM 725 N N . ILE A 1 89 ? -16.409 7.020 9.940 1.00 82.12 89 ILE A N 1
ATOM 726 C CA . ILE A 1 89 ? -15.738 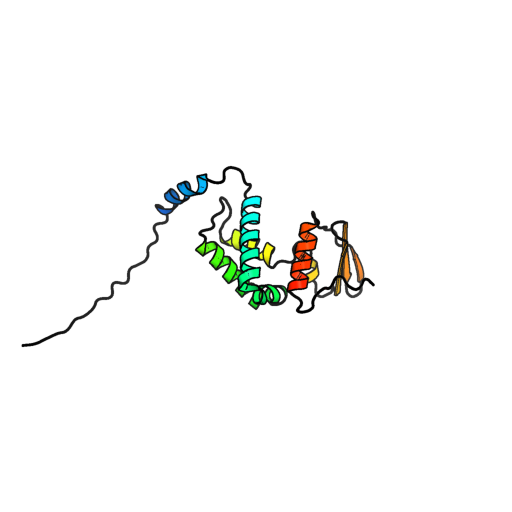8.299 9.725 1.00 82.12 89 ILE A CA 1
ATOM 727 C C . ILE A 1 89 ? -16.731 9.214 9.015 1.00 82.12 89 ILE A C 1
ATOM 729 O O . ILE A 1 89 ? -17.354 8.815 8.029 1.00 82.12 89 ILE A O 1
ATOM 733 N N . SER A 1 90 ? -16.912 10.425 9.540 1.00 82.62 90 SER A N 1
ATOM 734 C CA . SER A 1 90 ? -17.779 11.424 8.915 1.00 82.62 90 SER A CA 1
ATOM 735 C C . SER A 1 90 ? -17.310 11.717 7.491 1.00 82.62 90 SER A C 1
ATOM 737 O O . SER A 1 90 ? -16.110 11.785 7.233 1.00 82.62 90 SER A O 1
ATOM 739 N N . ASP A 1 91 ? -18.262 11.884 6.576 1.00 84.00 91 ASP A N 1
ATOM 740 C CA . ASP A 1 91 ? -18.014 12.251 5.175 1.00 84.00 91 ASP A CA 1
ATOM 741 C C . ASP A 1 91 ? -17.242 11.209 4.336 1.00 84.00 91 ASP A C 1
ATOM 743 O O . ASP A 1 91 ? -16.887 11.484 3.192 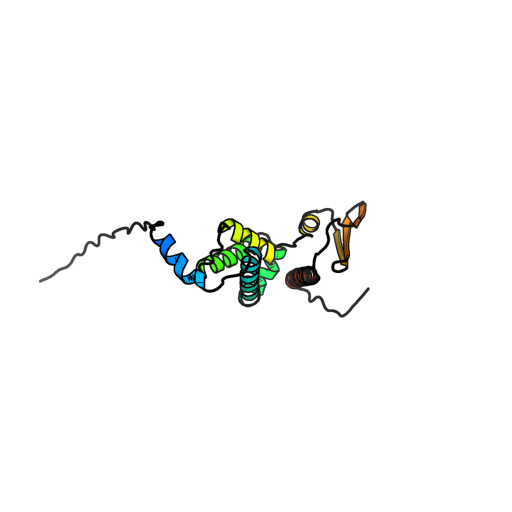1.00 84.00 91 ASP A O 1
ATOM 747 N N . VAL A 1 92 ? -17.038 9.987 4.852 1.00 84.00 92 VAL A N 1
ATOM 748 C CA . VAL A 1 92 ? -16.433 8.870 4.107 1.00 84.00 92 VAL A CA 1
ATOM 749 C C . VAL A 1 92 ? -17.371 7.654 4.125 1.00 84.00 92 VAL A C 1
ATOM 751 O O . VAL A 1 92 ? -17.586 7.053 5.180 1.00 84.00 92 VAL A O 1
ATOM 754 N N . PRO A 1 93 ? -17.928 7.242 2.970 1.00 88.94 93 PRO A N 1
ATOM 755 C CA . PRO A 1 93 ? -18.716 6.016 2.857 1.00 88.94 93 PRO A CA 1
ATOM 756 C C . PRO A 1 93 ? -17.926 4.778 3.301 1.00 88.94 93 PRO A C 1
ATOM 758 O O . PRO A 1 93 ? -16.741 4.657 3.003 1.00 88.94 93 PRO A O 1
ATOM 761 N N . SER A 1 94 ? -18.581 3.808 3.945 1.00 85.62 94 SER A N 1
ATOM 762 C CA . SER A 1 94 ? -17.907 2.605 4.467 1.00 85.62 94 SER A CA 1
ATOM 763 C C . SER A 1 94 ? -17.177 1.788 3.396 1.00 85.62 94 SER A C 1
ATOM 765 O O . SER A 1 94 ? -16.132 1.214 3.680 1.00 85.62 94 SER A O 1
ATOM 767 N N . GLU A 1 95 ? -17.705 1.737 2.172 1.00 86.81 95 GLU A N 1
ATOM 768 C CA . GLU A 1 95 ? -17.052 1.061 1.043 1.00 86.81 95 GLU A CA 1
ATOM 769 C C . GLU A 1 95 ? -15.786 1.799 0.596 1.00 86.81 95 GLU A C 1
ATOM 771 O O . GLU A 1 95 ? -14.751 1.179 0.371 1.00 86.81 95 GLU A O 1
ATOM 776 N N . GLN A 1 96 ? -15.834 3.132 0.554 1.00 88.50 96 GLN A N 1
ATOM 777 C CA . GLN A 1 96 ? -14.661 3.950 0.260 1.00 88.50 96 GLN A CA 1
ATOM 778 C C . GLN A 1 96 ? -13.610 3.829 1.369 1.00 88.50 96 GLN A C 1
ATOM 780 O O . GLN A 1 96 ? -12.429 3.692 1.070 1.00 88.50 96 GLN A O 1
ATOM 785 N N . LEU A 1 97 ? -14.028 3.826 2.640 1.00 88.44 97 LEU A N 1
ATOM 786 C CA . LEU A 1 97 ? -13.134 3.592 3.773 1.00 88.44 97 LEU A CA 1
ATOM 787 C C . LEU A 1 97 ? -12.455 2.225 3.670 1.00 88.44 97 LEU A C 1
ATOM 789 O O . LEU A 1 97 ? -11.241 2.143 3.824 1.00 88.44 97 LEU A O 1
ATOM 793 N N . LEU A 1 98 ? -13.225 1.173 3.380 1.00 89.81 98 LEU A N 1
ATOM 794 C CA . LEU A 1 98 ? -12.688 -0.167 3.177 1.00 89.81 98 LEU A CA 1
ATOM 795 C C . LEU A 1 98 ? -11.627 -0.165 2.075 1.00 89.81 98 LEU A C 1
ATOM 797 O O . LEU A 1 98 ? -10.528 -0.643 2.319 1.00 89.81 98 LEU A O 1
ATOM 801 N N . ASN A 1 99 ? -11.924 0.412 0.908 1.00 88.75 99 ASN A N 1
ATOM 802 C CA . ASN A 1 99 ? -10.975 0.462 -0.205 1.00 88.75 99 ASN A CA 1
ATOM 803 C C . ASN A 1 99 ? -9.689 1.207 0.175 1.00 88.75 99 ASN A C 1
ATOM 805 O O . ASN A 1 99 ? -8.608 0.672 -0.032 1.00 88.75 99 ASN A O 1
ATOM 809 N N . MET A 1 100 ? -9.792 2.379 0.814 1.00 88.50 100 MET A N 1
ATOM 810 C CA . MET A 1 100 ? -8.617 3.145 1.254 1.00 88.50 100 MET A CA 1
ATOM 811 C C . MET A 1 100 ? -7.757 2.369 2.259 1.00 88.50 100 MET A C 1
ATOM 813 O O . MET A 1 100 ? -6.536 2.348 2.141 1.00 88.50 100 MET A O 1
ATOM 817 N N . VAL A 1 101 ? -8.384 1.711 3.238 1.00 89.06 101 VAL A N 1
ATOM 818 C CA . VAL A 1 101 ? -7.677 0.903 4.242 1.00 89.06 101 VAL A CA 1
ATOM 819 C C . VAL A 1 101 ? -7.031 -0.321 3.593 1.00 89.06 101 VAL A C 1
ATOM 821 O O . VAL A 1 101 ? -5.880 -0.639 3.882 1.00 89.06 101 VAL A O 1
ATOM 824 N N . CYS A 1 102 ? -7.748 -1.009 2.704 1.00 88.00 102 CYS A N 1
ATOM 825 C CA . CYS A 1 102 ? -7.212 -2.144 1.965 1.00 88.00 102 CYS A CA 1
ATOM 826 C C . CYS A 1 102 ? -6.013 -1.716 1.120 1.00 88.00 102 CYS A C 1
ATOM 828 O O . CYS A 1 102 ? -4.949 -2.313 1.244 1.00 88.00 102 CYS A O 1
ATOM 830 N N . ASP A 1 103 ? -6.134 -0.659 0.325 1.00 85.00 103 ASP A N 1
ATOM 831 C CA . ASP A 1 103 ? -5.040 -0.168 -0.511 1.00 85.00 103 ASP A CA 1
ATOM 832 C C . ASP A 1 103 ? -3.824 0.261 0.321 1.00 85.00 103 ASP A C 1
ATOM 834 O O . ASP A 1 103 ? -2.691 -0.046 -0.046 1.00 85.00 103 ASP A O 1
ATOM 838 N N . ASP A 1 104 ? -4.019 0.854 1.497 1.00 85.31 104 ASP A N 1
ATOM 839 C CA . ASP A 1 104 ? -2.899 1.196 2.378 1.00 85.31 104 ASP A CA 1
ATOM 840 C C . ASP A 1 104 ? -2.228 -0.041 3.014 1.00 85.31 104 ASP A C 1
ATOM 842 O O . ASP A 1 104 ? -1.009 -0.078 3.219 1.00 85.31 104 ASP A O 1
ATOM 846 N N . ILE A 1 105 ? -2.988 -1.100 3.301 1.00 83.50 105 ILE A N 1
ATOM 847 C CA . ILE A 1 105 ? -2.461 -2.324 3.923 1.00 83.50 105 ILE A CA 1
ATOM 848 C C . ILE A 1 105 ? -1.807 -3.249 2.893 1.00 83.50 105 ILE A C 1
ATOM 850 O O . ILE A 1 105 ? -0.665 -3.665 3.094 1.00 83.50 105 ILE A O 1
ATOM 854 N N . VAL A 1 106 ? -2.507 -3.566 1.801 1.00 81.12 106 VAL A N 1
ATOM 855 C CA . VAL A 1 106 ? -2.086 -4.556 0.792 1.00 81.12 106 VAL A CA 1
ATOM 856 C C . VAL A 1 106 ? -1.552 -3.935 -0.502 1.00 81.12 106 VAL A C 1
ATOM 858 O O . VAL A 1 106 ? -0.966 -4.640 -1.324 1.00 81.12 106 VAL A O 1
ATOM 861 N N . GLY A 1 107 ? -1.757 -2.638 -0.728 1.00 80.81 107 GLY A N 1
ATOM 862 C CA . GLY A 1 107 ? -1.242 -1.937 -1.902 1.00 80.81 107 GLY A CA 1
ATOM 863 C C . GLY A 1 107 ? 0.251 -1.631 -1.804 1.00 80.81 107 GLY A C 1
ATOM 864 O O . GLY A 1 107 ? 0.854 -1.616 -0.724 1.00 80.81 107 GLY A O 1
ATOM 865 N N . PHE A 1 108 ? 0.843 -1.369 -2.967 1.00 78.31 108 PHE A N 1
ATOM 866 C CA . PHE A 1 108 ? 2.268 -1.056 -3.115 1.00 78.31 108 PHE A CA 1
ATOM 867 C C . PHE A 1 108 ? 2.520 0.461 -3.198 1.00 78.31 108 PHE A C 1
ATOM 869 O O . PHE A 1 108 ? 3.647 0.896 -3.417 1.00 78.31 108 PHE A O 1
ATOM 876 N N . GLY A 1 109 ? 1.481 1.275 -2.986 1.00 84.62 109 GLY A N 1
ATOM 877 C CA . GLY A 1 109 ? 1.574 2.732 -3.006 1.00 84.62 109 GLY A CA 1
ATOM 878 C C . GLY A 1 109 ? 1.970 3.255 -4.385 1.00 84.62 109 GLY A C 1
ATOM 879 O O . GLY A 1 109 ? 1.501 2.761 -5.410 1.00 84.62 109 GLY A O 1
ATOM 880 N N . ILE A 1 110 ? 2.865 4.242 -4.418 1.00 85.31 110 ILE A N 1
ATOM 881 C CA . ILE A 1 110 ? 3.257 4.929 -5.656 1.00 85.31 110 ILE A CA 1
ATOM 882 C C . ILE A 1 110 ? 3.897 4.011 -6.706 1.00 85.31 110 ILE A C 1
ATOM 884 O O . ILE A 1 110 ? 3.856 4.342 -7.886 1.00 85.31 110 ILE A O 1
ATOM 888 N N . ILE A 1 111 ? 4.457 2.860 -6.310 1.00 87.12 111 ILE A N 1
ATOM 889 C CA . ILE A 1 111 ? 5.106 1.919 -7.239 1.00 87.12 111 ILE A CA 1
ATOM 890 C C . ILE A 1 111 ? 4.136 0.886 -7.829 1.00 87.12 111 ILE A C 1
ATOM 892 O O . ILE A 1 111 ? 4.530 0.050 -8.639 1.00 87.12 111 ILE A O 1
ATOM 896 N N . GLU A 1 112 ? 2.862 0.911 -7.438 1.00 86.19 112 GLU A N 1
ATOM 897 C CA . GLU A 1 112 ? 1.866 -0.031 -7.946 1.00 86.19 112 GLU A CA 1
ATOM 898 C C . GLU A 1 112 ? 1.727 -0.043 -9.485 1.00 86.19 112 GLU A C 1
ATOM 900 O O . GLU A 1 112 ? 1.539 -1.132 -10.034 1.00 86.19 112 GLU A O 1
ATOM 905 N N . PRO A 1 113 ? 1.867 1.088 -10.212 1.00 88.88 113 PRO A N 1
ATOM 906 C CA . PRO A 1 113 ? 1.916 1.081 -11.673 1.00 88.88 113 PRO A CA 1
ATOM 907 C C . PRO A 1 113 ? 3.089 0.268 -12.227 1.00 88.88 113 PRO A C 1
ATOM 909 O O . PRO A 1 113 ? 2.892 -0.489 -13.170 1.00 88.88 113 PRO A O 1
ATOM 912 N N . LEU A 1 114 ? 4.272 0.369 -11.607 1.00 87.81 114 LEU A N 1
ATOM 913 C CA . LEU A 1 114 ? 5.463 -0.379 -12.020 1.00 87.81 114 LEU A CA 1
ATOM 914 C C . LEU A 1 114 ? 5.264 -1.884 -11.826 1.00 87.81 114 LEU A C 1
ATOM 916 O O . LEU A 1 114 ? 5.593 -2.664 -12.703 1.00 87.81 114 LEU A O 1
ATOM 920 N N . LYS A 1 115 ? 4.635 -2.296 -10.718 1.00 83.94 115 LYS A N 1
ATOM 921 C CA . LYS A 1 115 ? 4.310 -3.711 -10.465 1.00 83.94 115 LYS A CA 1
ATOM 922 C C . LYS A 1 115 ? 3.307 -4.284 -11.479 1.00 83.94 115 L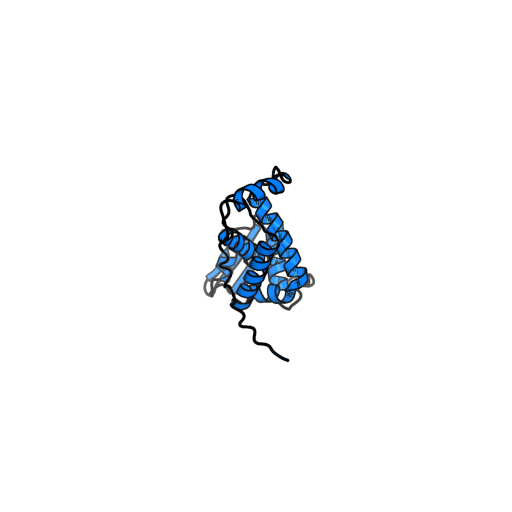YS A C 1
ATOM 924 O O . LYS A 1 115 ? 3.303 -5.481 -11.750 1.00 83.94 115 LYS A O 1
ATOM 929 N N . LYS A 1 116 ? 2.371 -3.461 -11.958 1.00 86.38 116 LYS A N 1
ATOM 930 C CA . LYS A 1 116 ? 1.337 -3.891 -12.917 1.00 86.38 116 LYS A CA 1
ATOM 931 C C . LYS A 1 116 ? 1.874 -4.016 -14.339 1.00 86.38 116 LYS A C 1
ATOM 933 O O . LYS A 1 116 ? 1.201 -4.630 -15.164 1.00 86.38 116 LYS A O 1
ATOM 938 N N . ASP A 1 117 ? 3.028 -3.426 -14.612 1.00 89.44 117 ASP A N 1
ATOM 939 C CA . ASP A 1 117 ? 3.653 -3.446 -15.920 1.00 89.44 117 ASP A CA 1
ATOM 940 C C . ASP A 1 117 ? 4.438 -4.757 -16.114 1.00 89.44 117 ASP A C 1
ATOM 942 O O . ASP A 1 117 ? 5.402 -5.000 -15.388 1.00 89.44 117 ASP A O 1
ATOM 946 N N . PRO A 1 118 ? 4.026 -5.630 -17.052 1.00 88.44 118 PRO A N 1
ATOM 947 C CA . PRO A 1 118 ? 4.687 -6.914 -17.271 1.00 88.44 118 PRO A CA 1
ATOM 948 C C . PRO A 1 118 ? 6.086 -6.779 -17.884 1.00 88.44 118 PRO A C 1
ATOM 950 O O . PRO A 1 118 ? 6.843 -7.746 -17.842 1.00 88.44 118 PRO A O 1
ATOM 953 N N . ASP A 1 119 ? 6.422 -5.616 -18.450 1.00 91.88 119 ASP A N 1
ATOM 954 C CA . ASP A 1 119 ? 7.726 -5.375 -19.062 1.00 91.88 119 ASP A CA 1
ATOM 955 C C . ASP A 1 119 ? 8.749 -4.849 -18.046 1.00 91.88 119 ASP A C 1
ATOM 957 O O . ASP A 1 119 ? 9.928 -4.749 -18.378 1.00 91.88 119 ASP A O 1
ATOM 961 N N . VAL A 1 120 ? 8.328 -4.504 -16.824 1.00 89.75 120 VAL A N 1
ATOM 962 C CA . VAL A 1 120 ? 9.231 -4.076 -15.747 1.00 89.75 120 VAL A CA 1
ATOM 963 C C . VAL A 1 120 ? 9.835 -5.300 -15.067 1.00 89.75 120 VAL A C 1
ATOM 965 O O . VAL A 1 120 ? 9.112 -6.144 -14.537 1.00 89.75 120 VAL A O 1
ATOM 968 N N . THR A 1 121 ? 11.164 -5.389 -15.057 1.00 86.31 121 THR A N 1
ATOM 969 C CA . THR A 1 121 ? 11.893 -6.522 -14.464 1.00 86.31 121 THR A CA 1
ATOM 970 C C . THR A 1 121 ? 12.392 -6.212 -13.061 1.00 86.31 121 THR A C 1
ATOM 972 O O . THR A 1 121 ? 12.251 -7.041 -12.162 1.00 86.31 121 THR A O 1
ATOM 975 N N . ASP A 1 122 ? 12.909 -5.000 -12.856 1.00 86.12 122 ASP A N 1
ATOM 976 C CA . ASP A 1 122 ? 13.602 -4.605 -11.632 1.00 86.12 122 ASP A CA 1
ATOM 977 C C . ASP A 1 122 ? 13.169 -3.205 -11.193 1.00 86.12 122 ASP A C 1
ATOM 979 O O . ASP A 1 122 ? 12.927 -2.323 -12.017 1.00 86.12 122 ASP A O 1
ATOM 983 N N . ILE A 1 123 ? 13.062 -2.992 -9.878 1.00 87.44 123 ILE A N 1
ATOM 984 C CA . ILE A 1 123 ? 12.726 -1.697 -9.272 1.00 87.44 123 ILE A CA 1
ATOM 985 C C . ILE A 1 123 ? 13.747 -1.404 -8.172 1.00 87.44 123 ILE A C 1
ATOM 987 O O . ILE A 1 123 ? 13.825 -2.112 -7.169 1.00 87.44 123 ILE A O 1
ATOM 991 N N . TYR A 1 124 ? 14.488 -0.316 -8.336 1.00 89.12 124 TYR A N 1
ATOM 992 C CA . TYR A 1 124 ? 15.487 0.186 -7.403 1.00 89.12 124 TYR A CA 1
ATOM 993 C C . TYR A 1 124 ? 14.932 1.406 -6.657 1.00 89.12 124 TYR A C 1
ATOM 995 O O . TYR A 1 124 ? 14.469 2.371 -7.267 1.00 89.12 124 TYR A O 1
ATOM 1003 N N . ILE A 1 125 ? 14.978 1.382 -5.322 1.00 88.56 125 ILE A N 1
ATOM 1004 C CA . ILE A 1 125 ? 14.430 2.449 -4.468 1.00 88.56 125 ILE A CA 1
ATOM 1005 C C . ILE A 1 125 ? 15.549 3.054 -3.617 1.00 88.56 125 ILE A C 1
ATOM 1007 O O . ILE A 1 125 ? 16.007 2.452 -2.647 1.00 88.56 125 ILE A O 1
ATOM 1011 N N . ASN A 1 126 ? 15.939 4.289 -3.935 1.00 85.75 126 ASN A N 1
ATOM 1012 C CA . ASN A 1 126 ? 17.001 5.031 -3.252 1.00 85.75 126 ASN A CA 1
ATOM 1013 C C . ASN A 1 126 ? 16.420 5.968 -2.180 1.00 85.75 126 ASN A C 1
ATOM 1015 O O . ASN A 1 126 ? 16.579 7.194 -2.219 1.00 85.75 126 ASN A O 1
ATOM 1019 N N . GLY A 1 127 ? 15.715 5.383 -1.207 1.00 85.25 127 GLY A N 1
ATOM 1020 C CA . GLY A 1 127 ? 14.993 6.137 -0.180 1.00 85.25 127 GLY A CA 1
ATOM 1021 C C . GLY A 1 127 ? 13.908 7.034 -0.787 1.00 85.25 127 GLY A C 1
ATOM 1022 O O . GLY A 1 127 ? 13.213 6.642 -1.720 1.00 85.25 127 GLY A O 1
ATOM 1023 N N . THR A 1 128 ? 13.771 8.257 -0.274 1.00 87.94 128 THR A N 1
ATOM 1024 C CA . THR A 1 128 ? 12.841 9.271 -0.812 1.00 87.94 128 THR A CA 1
ATOM 1025 C C . THR A 1 128 ? 13.398 10.031 -2.017 1.00 87.94 128 THR A C 1
ATOM 1027 O O . THR A 1 128 ? 12.698 10.839 -2.626 1.00 87.94 128 THR A O 1
ATOM 1030 N N . LYS A 1 129 ? 14.672 9.815 -2.370 1.00 86.00 129 LYS A N 1
ATOM 1031 C CA . LYS A 1 129 ? 15.353 10.625 -3.387 1.00 86.00 129 LYS A CA 1
ATOM 1032 C C . LYS A 1 129 ? 14.922 10.251 -4.792 1.00 86.00 129 LYS A C 1
ATOM 1034 O O . LYS A 1 129 ? 14.683 11.139 -5.608 1.00 86.00 129 LYS A O 1
ATOM 1039 N N . GLU A 1 130 ? 14.876 8.956 -5.076 1.00 88.62 130 GLU A N 1
ATOM 1040 C CA . GLU A 1 130 ? 14.718 8.464 -6.435 1.00 88.62 130 GLU A CA 1
ATOM 1041 C C . GLU A 1 130 ? 14.220 7.022 -6.465 1.00 88.62 130 GLU A C 1
ATOM 1043 O O . GLU A 1 130 ? 14.565 6.208 -5.604 1.00 88.62 130 GLU A O 1
ATOM 1048 N N . ILE A 1 131 ? 13.421 6.731 -7.487 1.00 90.38 131 ILE A N 1
ATOM 1049 C CA . ILE A 1 131 ? 12.991 5.389 -7.853 1.00 90.38 131 ILE A CA 1
ATOM 1050 C C . ILE A 1 131 ? 13.403 5.182 -9.309 1.00 90.38 131 ILE A C 1
ATOM 1052 O O . ILE A 1 131 ? 13.059 5.986 -10.179 1.00 90.38 131 ILE A O 1
ATOM 1056 N N . ILE A 1 132 ? 14.145 4.112 -9.551 1.00 91.38 132 ILE A N 1
ATOM 1057 C CA . ILE A 1 132 ? 14.621 3.688 -10.866 1.00 91.38 132 ILE A CA 1
ATOM 1058 C C . ILE A 1 132 ? 14.007 2.320 -11.152 1.00 91.38 132 ILE A C 1
ATOM 1060 O O . ILE A 1 132 ? 13.779 1.540 -10.230 1.00 91.38 132 ILE A O 1
ATOM 1064 N N . TYR A 1 133 ? 13.705 2.020 -12.406 1.00 92.12 133 TYR A N 1
ATOM 1065 C CA . TYR A 1 133 ? 13.208 0.710 -12.807 1.00 92.12 133 TYR A CA 1
ATOM 1066 C C . TYR A 1 133 ? 13.796 0.289 -14.148 1.00 92.12 133 TYR A C 1
ATOM 1068 O O . TYR A 1 133 ? 14.121 1.137 -14.974 1.00 92.12 133 TYR A O 1
ATOM 1076 N N . GLU A 1 134 ? 13.932 -1.013 -14.366 1.00 91.19 134 GLU A N 1
ATOM 1077 C CA . GLU A 1 134 ? 14.377 -1.571 -15.639 1.00 91.19 134 GLU A CA 1
ATOM 1078 C C . GLU A 1 134 ? 13.184 -2.133 -16.409 1.00 91.19 134 GLU A C 1
ATOM 1080 O O . GLU A 1 134 ? 12.334 -2.825 -15.840 1.00 91.19 134 GLU A O 1
ATOM 1085 N N . ARG A 1 135 ? 13.111 -1.812 -17.705 1.00 93.00 135 ARG A N 1
ATOM 1086 C CA . ARG A 1 135 ? 12.090 -2.330 -18.620 1.00 93.00 135 ARG A CA 1
ATOM 1087 C C . ARG A 1 135 ? 12.740 -3.124 -19.750 1.00 93.00 135 ARG A C 1
ATOM 1089 O O . ARG A 1 135 ? 13.751 -2.705 -20.321 1.00 93.00 135 ARG A O 1
ATOM 1096 N N . ILE A 1 136 ? 12.114 -4.238 -20.128 1.00 90.69 136 ILE A N 1
ATOM 1097 C CA . ILE A 1 136 ? 12.527 -5.074 -21.259 1.00 90.69 136 ILE A CA 1
ATOM 1098 C C . ILE A 1 136 ? 12.664 -4.212 -22.522 1.00 90.69 136 ILE A C 1
ATOM 1100 O O . ILE A 1 136 ? 11.698 -3.637 -23.015 1.00 90.69 136 ILE A O 1
ATOM 1104 N N . GLY A 1 137 ? 13.881 -4.147 -23.062 1.00 90.88 137 GLY A N 1
ATOM 1105 C CA . GLY A 1 137 ? 14.183 -3.446 -24.314 1.00 90.88 137 GLY A CA 1
ATOM 1106 C C . GLY A 1 137 ? 14.443 -1.940 -24.192 1.00 90.88 137 GLY A C 1
ATOM 1107 O O . GLY A 1 137 ? 14.949 -1.363 -25.152 1.00 90.88 137 GLY A O 1
ATOM 1108 N N . GLU A 1 138 ? 14.169 -1.320 -23.042 1.00 89.25 138 GLU A N 1
ATOM 1109 C CA . GLU A 1 138 ? 14.435 0.110 -22.795 1.00 89.25 138 GLU A CA 1
ATOM 1110 C C . GLU A 1 138 ? 15.584 0.337 -21.798 1.00 89.25 138 GLU A C 1
ATOM 1112 O O . GLU A 1 138 ? 16.218 1.391 -21.828 1.00 89.25 138 GLU A O 1
ATOM 1117 N N . GLY A 1 139 ? 15.913 -0.666 -20.975 1.00 90.38 139 GLY A N 1
ATOM 1118 C CA . GLY A 1 139 ? 16.955 -0.563 -19.955 1.00 90.38 139 GLY A CA 1
ATOM 1119 C C . GLY A 1 139 ? 16.498 0.271 -18.758 1.00 90.38 139 GLY A C 1
ATOM 1120 O O . GLY A 1 139 ? 15.330 0.228 -18.366 1.00 90.38 139 GLY A O 1
ATOM 1121 N N . GLU A 1 140 ? 17.431 1.010 -18.159 1.00 92.12 140 GLU A N 1
ATOM 1122 C CA . GLU A 1 140 ? 17.200 1.786 -16.940 1.00 92.12 140 GLU A CA 1
ATOM 1123 C C . GLU A 1 140 ? 16.354 3.049 -17.198 1.00 92.12 140 GLU A C 1
ATOM 1125 O O . GLU A 1 140 ? 16.697 3.900 -18.020 1.00 92.12 140 GLU A O 1
ATOM 1130 N N . CYS A 1 141 ? 15.259 3.188 -16.450 1.00 92.69 141 CYS A N 1
ATOM 1131 C CA . CYS A 1 141 ? 14.295 4.279 -16.529 1.00 92.69 141 CYS A CA 1
ATOM 1132 C C . CYS A 1 141 ? 14.100 4.947 -15.158 1.00 92.69 141 CYS A C 1
ATOM 1134 O O . CYS A 1 141 ? 14.006 4.280 -14.128 1.00 92.69 141 CYS A O 1
ATOM 1136 N N . THR A 1 142 ? 13.939 6.272 -15.129 1.00 92.44 142 THR A N 1
ATOM 1137 C CA . THR A 1 142 ? 13.605 7.007 -13.896 1.00 92.44 142 THR A CA 1
ATOM 1138 C C . THR A 1 142 ? 12.091 7.112 -13.719 1.00 92.44 142 THR A C 1
ATOM 1140 O O . THR A 1 142 ? 11.369 7.520 -14.632 1.00 92.44 142 THR A O 1
ATOM 1143 N N . PHE A 1 143 ? 11.588 6.797 -12.526 1.00 92.62 143 PHE A N 1
ATOM 1144 C CA . PHE A 1 143 ? 10.179 6.985 -12.190 1.00 92.62 143 PHE A CA 1
ATOM 1145 C C . PHE A 1 143 ? 9.913 8.446 -11.774 1.00 92.62 143 PHE A C 1
ATOM 1147 O O . PHE A 1 143 ? 10.652 8.996 -10.954 1.00 92.62 143 PHE A O 1
ATOM 1154 N N . PRO A 1 144 ? 8.868 9.110 -12.304 1.00 91.25 144 PRO A N 1
ATOM 1155 C CA . PRO A 1 144 ? 8.639 10.536 -12.054 1.00 91.25 144 PRO A CA 1
ATOM 1156 C C . PRO A 1 144 ? 8.146 10.850 -10.635 1.00 91.25 144 PRO A C 1
ATOM 1158 O O . PRO A 1 144 ? 8.242 11.998 -10.199 1.00 91.25 144 PRO A O 1
ATOM 1161 N N . TYR A 1 145 ? 7.612 9.860 -9.916 1.00 88.94 145 TYR A N 1
ATOM 1162 C CA . TYR A 1 145 ? 7.117 10.030 -8.551 1.00 88.94 145 TYR A CA 1
ATOM 1163 C C . TYR A 1 145 ? 8.150 9.578 -7.520 1.00 88.94 145 TYR A C 1
ATOM 1165 O O . TYR A 1 145 ? 9.009 8.740 -7.790 1.00 88.94 145 TYR A O 1
ATOM 1173 N N . ARG A 1 146 ? 8.052 10.139 -6.315 1.00 88.69 146 ARG A N 1
ATOM 1174 C CA . ARG A 1 146 ? 8.949 9.868 -5.188 1.00 88.69 146 ARG A CA 1
ATOM 1175 C C . ARG A 1 146 ? 8.131 9.661 -3.924 1.00 88.69 146 ARG A C 1
ATOM 1177 O O . ARG A 1 146 ? 7.019 10.174 -3.830 1.00 88.69 146 ARG A O 1
ATOM 1184 N N . PHE A 1 147 ? 8.698 8.927 -2.973 1.00 85.62 147 PHE A N 1
ATOM 1185 C CA . PHE A 1 147 ? 8.137 8.841 -1.628 1.00 85.62 147 PHE A CA 1
ATOM 1186 C C . PHE A 1 147 ? 8.262 10.191 -0.929 1.00 85.62 147 PHE A C 1
ATOM 1188 O O . PHE A 1 147 ? 9.290 10.862 -1.054 1.00 85.62 147 PHE A O 1
ATOM 1195 N N . GLU A 1 148 ? 7.234 10.572 -0.181 1.00 84.75 148 GLU A N 1
ATOM 1196 C CA . GLU A 1 148 ? 7.243 11.822 0.578 1.00 84.75 148 GLU A CA 1
ATOM 1197 C C . GLU A 1 148 ? 8.101 11.681 1.837 1.00 84.75 148 GLU A C 1
ATOM 1199 O O . GLU A 1 148 ? 8.769 12.628 2.258 1.00 84.75 148 GLU A O 1
ATOM 1204 N N . THR A 1 149 ? 8.111 10.482 2.428 1.00 86.44 149 THR A N 1
ATOM 1205 C CA . THR A 1 149 ? 8.748 10.217 3.722 1.00 86.44 149 THR A CA 1
ATOM 1206 C C . THR A 1 149 ? 9.517 8.896 3.736 1.00 86.44 149 THR A C 1
ATOM 1208 O O . THR A 1 149 ? 9.242 7.973 2.967 1.00 86.44 149 THR A O 1
ATOM 1211 N N . GLU A 1 150 ? 10.512 8.777 4.620 1.00 83.44 150 GLU A N 1
ATOM 1212 C CA . GLU A 1 150 ? 11.242 7.512 4.783 1.00 83.44 150 GLU A CA 1
ATOM 1213 C C . GLU A 1 150 ? 10.354 6.404 5.356 1.00 83.44 150 GLU A C 1
ATOM 1215 O O . GLU A 1 150 ? 10.604 5.217 5.136 1.00 83.44 150 GLU A O 1
ATOM 1220 N N . GLU A 1 151 ? 9.334 6.781 6.120 1.00 80.94 151 GLU A N 1
ATOM 1221 C CA . GLU A 1 151 ? 8.363 5.876 6.715 1.00 80.94 151 GLU A CA 1
ATOM 1222 C C . GLU A 1 151 ? 7.610 5.091 5.637 1.00 80.94 151 GLU A C 1
ATOM 1224 O O . GLU A 1 151 ? 7.416 3.885 5.793 1.00 80.94 151 GLU A O 1
ATOM 1229 N N . GLU A 1 152 ? 7.262 5.730 4.517 1.00 80.69 152 GLU A N 1
ATOM 1230 C CA . GLU A 1 152 ? 6.629 5.067 3.371 1.00 80.69 152 GLU A CA 1
ATOM 1231 C C . GLU A 1 152 ? 7.554 4.034 2.723 1.00 80.69 152 GLU A C 1
ATOM 1233 O O . GLU A 1 152 ? 7.131 2.911 2.439 1.00 80.69 152 GLU A O 1
ATOM 1238 N N . VAL A 1 153 ? 8.835 4.379 2.554 1.00 84.62 153 VAL A N 1
ATOM 1239 C CA . VAL A 1 153 ? 9.847 3.462 2.008 1.00 84.62 153 VAL A CA 1
ATOM 1240 C C . VAL A 1 153 ? 10.001 2.244 2.917 1.00 84.62 153 VAL A C 1
ATOM 1242 O O . VAL A 1 153 ? 9.978 1.104 2.452 1.00 84.62 153 VAL A O 1
ATOM 1245 N N . LYS A 1 154 ? 10.115 2.468 4.232 1.00 81.12 154 LYS A N 1
ATOM 1246 C CA . LYS A 1 154 ? 10.225 1.394 5.229 1.00 81.12 154 LYS A CA 1
ATOM 1247 C C . LYS A 1 154 ? 8.974 0.521 5.225 1.00 81.12 154 LYS A C 1
ATOM 1249 O O . LYS A 1 154 ? 9.095 -0.701 5.230 1.00 81.12 154 LYS A O 1
ATOM 1254 N N . ALA A 1 155 ? 7.784 1.118 5.177 1.00 78.19 155 ALA A N 1
ATOM 1255 C CA . ALA A 1 155 ? 6.527 0.383 5.108 1.00 78.19 155 ALA A CA 1
ATOM 1256 C C . ALA A 1 155 ? 6.465 -0.511 3.861 1.00 78.19 155 ALA A C 1
ATOM 1258 O O . ALA A 1 155 ? 6.090 -1.678 3.970 1.00 78.19 155 ALA A O 1
ATOM 1259 N N . LEU A 1 156 ? 6.886 -0.002 2.700 1.00 81.94 156 LEU A N 1
ATOM 1260 C CA . LEU A 1 156 ? 6.970 -0.791 1.475 1.00 81.94 156 LEU A CA 1
ATOM 1261 C C . LEU A 1 156 ? 7.986 -1.934 1.590 1.00 81.94 156 LEU A C 1
ATOM 1263 O O . LEU A 1 156 ? 7.659 -3.070 1.249 1.00 81.94 156 LEU A O 1
ATOM 1267 N N . ALA A 1 157 ? 9.181 -1.664 2.118 1.00 76.94 157 ALA A N 1
ATOM 1268 C CA . ALA A 1 157 ? 10.193 -2.692 2.338 1.00 76.94 157 ALA A CA 1
ATOM 1269 C C . ALA A 1 157 ? 9.654 -3.805 3.248 1.00 76.94 157 ALA A C 1
ATOM 1271 O O . ALA A 1 157 ? 9.743 -4.978 2.899 1.00 76.94 157 ALA A O 1
ATOM 1272 N N . TYR A 1 158 ? 8.998 -3.463 4.362 1.00 72.94 158 TYR A N 1
ATOM 1273 C CA . TYR A 1 158 ? 8.362 -4.452 5.235 1.00 72.94 158 TYR A CA 1
ATOM 1274 C C . TYR A 1 158 ? 7.269 -5.260 4.528 1.00 72.94 158 TYR A C 1
ATOM 1276 O O . TYR A 1 158 ? 7.141 -6.453 4.800 1.00 72.94 158 TYR A O 1
ATOM 1284 N N . LYS A 1 159 ? 6.485 -4.654 3.625 1.00 76.00 159 LYS A N 1
ATOM 1285 C CA . LYS A 1 159 ? 5.501 -5.385 2.808 1.00 76.00 159 LYS A CA 1
ATOM 1286 C C . LYS A 1 159 ? 6.195 -6.412 1.910 1.00 76.00 159 LYS A C 1
ATOM 1288 O O . LYS A 1 159 ? 5.811 -7.577 1.930 1.00 76.00 159 LYS A O 1
ATOM 1293 N N . MET A 1 160 ? 7.256 -6.012 1.206 1.00 74.50 160 MET A N 1
ATOM 1294 C CA . MET A 1 160 ? 8.035 -6.904 0.338 1.00 74.50 160 MET A CA 1
ATOM 1295 C C . MET A 1 160 ? 8.691 -8.045 1.126 1.00 74.50 160 MET A C 1
ATOM 1297 O O . MET A 1 160 ? 8.512 -9.211 0.781 1.00 74.50 160 MET A O 1
ATOM 1301 N N . VAL A 1 161 ? 9.367 -7.727 2.235 1.00 68.25 161 VAL A N 1
ATOM 1302 C CA . VAL A 1 161 ? 10.018 -8.713 3.116 1.00 68.25 161 VAL A CA 1
ATOM 1303 C C . VAL A 1 161 ? 9.005 -9.708 3.665 1.00 68.25 161 VAL A C 1
ATOM 1305 O O . VAL A 1 161 ? 9.291 -10.893 3.743 1.00 68.25 161 VAL A O 1
ATOM 1308 N N . ASN A 1 162 ? 7.821 -9.243 4.070 1.00 64.38 162 ASN A N 1
ATOM 1309 C CA . ASN A 1 162 ? 6.799 -10.150 4.570 1.00 64.38 162 ASN A CA 1
ATOM 1310 C C . ASN A 1 162 ? 6.169 -10.974 3.446 1.00 64.38 162 ASN A C 1
ATOM 1312 O O . ASN A 1 162 ? 5.747 -12.084 3.733 1.00 64.38 162 ASN A O 1
ATOM 1316 N N . SER A 1 163 ? 6.095 -10.473 2.208 1.00 64.00 163 SER A N 1
ATOM 1317 C CA . SER A 1 163 ? 5.535 -11.208 1.062 1.00 64.00 163 SER A CA 1
ATOM 1318 C C . SER A 1 163 ? 6.442 -12.313 0.519 1.00 64.00 163 SER A C 1
ATOM 1320 O O . SER A 1 163 ? 5.953 -13.298 -0.030 1.00 64.00 163 SER A O 1
ATOM 1322 N N . THR A 1 164 ? 7.755 -12.171 0.693 1.00 60.81 164 THR A N 1
ATOM 1323 C CA . THR A 1 164 ? 8.739 -13.172 0.283 1.00 60.81 164 THR A CA 1
ATOM 1324 C C . THR A 1 164 ? 9.071 -14.043 1.491 1.00 60.81 164 THR A C 1
ATOM 1326 O O . THR A 1 164 ? 9.447 -13.540 2.542 1.00 60.81 164 THR A O 1
ATOM 1329 N N . SER A 1 165 ? 8.993 -15.368 1.371 1.00 50.16 165 SER A N 1
ATOM 1330 C CA . SER A 1 165 ? 9.400 -16.306 2.435 1.00 50.16 165 SER A CA 1
ATOM 1331 C C . SER A 1 165 ? 10.911 -16.306 2.739 1.00 50.16 165 SER A C 1
ATOM 1333 O O . SER A 1 165 ? 11.398 -17.184 3.449 1.00 50.16 165 SER A O 1
ATOM 1335 N N . GLU A 1 166 ? 11.668 -15.348 2.205 1.00 47.44 166 GLU A N 1
ATOM 1336 C CA . GLU A 1 166 ? 13.108 -15.211 2.381 1.00 47.44 166 GLU A CA 1
ATOM 1337 C C . GLU A 1 166 ? 13.410 -13.975 3.228 1.00 47.44 166 GLU A C 1
ATOM 1339 O O . GLU A 1 166 ? 13.004 -12.853 2.928 1.00 47.44 166 GLU A O 1
ATOM 1344 N N . SER A 1 167 ? 14.133 -14.187 4.328 1.00 39.59 167 SER A N 1
ATOM 1345 C CA . SER A 1 167 ? 14.587 -13.114 5.202 1.00 39.59 167 SER A CA 1
ATOM 1346 C C . SER A 1 167 ? 15.521 -12.172 4.438 1.00 39.59 167 SER A C 1
ATOM 1348 O O . SER A 1 167 ? 16.672 -12.526 4.173 1.00 39.59 167 SER A O 1
ATOM 1350 N N . LEU A 1 168 ? 15.071 -10.954 4.144 1.00 40.84 168 LEU A N 1
ATOM 1351 C CA . LEU A 1 168 ? 15.963 -9.854 3.784 1.00 40.84 168 LEU A CA 1
ATOM 1352 C C . LEU A 1 168 ? 16.823 -9.531 5.009 1.00 40.84 168 LEU A C 1
ATOM 1354 O O . LEU A 1 168 ? 16.394 -8.868 5.954 1.00 40.84 168 LEU A O 1
ATOM 1358 N N . ASN A 1 169 ? 18.029 -10.090 5.023 1.00 42.34 169 ASN A N 1
ATOM 1359 C CA . ASN A 1 169 ? 19.046 -9.762 6.003 1.00 42.34 169 ASN A CA 1
ATOM 1360 C C . ASN A 1 169 ? 19.808 -8.509 5.547 1.00 42.34 169 ASN A C 1
ATOM 1362 O O . ASN A 1 169 ? 20.011 -8.265 4.362 1.00 42.34 169 ASN A O 1
ATOM 1366 N N . THR A 1 170 ? 20.278 -7.717 6.504 1.00 42.31 170 THR A N 1
ATOM 1367 C CA . THR A 1 170 ? 21.169 -6.567 6.275 1.00 42.31 170 THR A CA 1
ATOM 1368 C C . THR A 1 170 ? 22.612 -7.011 5.953 1.00 42.31 170 THR A C 1
ATOM 1370 O O . THR A 1 170 ? 23.549 -6.244 6.135 1.00 42.31 170 THR A O 1
ATOM 1373 N N . ALA A 1 171 ? 22.848 -8.264 5.540 1.00 39.72 171 ALA A N 1
ATOM 1374 C CA . ALA A 1 171 ? 24.175 -8.878 5.632 1.00 39.72 171 ALA A CA 1
ATOM 1375 C C . ALA A 1 171 ? 25.004 -8.911 4.336 1.00 39.72 171 ALA A C 1
ATOM 1377 O O . ALA A 1 171 ? 26.134 -9.394 4.408 1.00 39.72 171 ALA A O 1
ATOM 1378 N N . LYS A 1 172 ? 24.543 -8.395 3.183 1.00 28.45 172 LYS A N 1
ATOM 1379 C CA . LYS A 1 172 ? 25.403 -8.258 1.984 1.00 28.45 172 LYS A CA 1
ATOM 1380 C C . LYS A 1 172 ? 25.018 -7.079 1.073 1.00 28.45 172 LYS A C 1
ATOM 1382 O O . LYS A 1 172 ? 23.981 -7.166 0.423 1.00 28.45 172 LYS A O 1
ATOM 1387 N N . PRO A 1 173 ? 25.847 -6.022 0.969 1.00 38.41 173 PRO A N 1
ATOM 1388 C CA . PRO A 1 173 ? 25.789 -5.094 -0.155 1.00 38.41 173 PRO A CA 1
ATOM 1389 C C . PRO A 1 173 ? 26.518 -5.706 -1.364 1.00 38.41 173 PRO A C 1
ATOM 1391 O O . PRO A 1 173 ? 27.538 -6.378 -1.181 1.00 38.41 173 PRO A O 1
ATOM 1394 N N . TYR A 1 174 ? 26.018 -5.463 -2.574 1.00 37.16 174 TYR A N 1
ATOM 1395 C CA . TYR A 1 174 ? 26.795 -5.581 -3.810 1.00 37.16 174 TYR A CA 1
ATOM 1396 C C . TYR A 1 174 ? 26.818 -4.223 -4.498 1.00 37.16 174 TYR A C 1
ATOM 1398 O O . TYR A 1 174 ? 25.754 -3.566 -4.495 1.00 37.16 174 TYR A O 1
#

Sequence (174 aa):
MWGYLQAKQVALKRNRVDLYHFGYMIRSKSARKLGTTTAQQIKDITDEIRAFLVKEHRDILSESFMNKEKRAAVEQIIKSFLLSNQVVISDVPSEQLLNMVCDDIVGFGIIEPLKKDPDVTDIYINGTKEIIYERIGEGECTFPYRFETEEEVKALAYKMVNSTSESLNTAKPY

Foldseek 3Di:
DDDDDDDDDDDPPPPDDDPVVVVVVVVPVVPPDPDDDLVRLLVVLLVVLLVVCVVPPLLLLLQLLPDVVSLVVSLVVSLVVCVVVVDDGPPADPVNSSVVSSCLSRNLPPCNVLVVDPQWDDWDAPQQPFIWTQGNPPGIDTDPHGDPHSVSVVSNVVSVCSNDPDHPDPPDDD

Secondary structure (DSSP, 8-state):
------------------HHHHHHHHHHHGGG-TT--HHHHHHHHHHHHHHHHHHH-HHHHHHHTT-HHHHHHHHHHHHHHHHHTT---TTS-HHHHHHHHHHHHH--GGGHHHHH-TTEEEEEEETTTEEEEEETTTEEEE-S---SSHHHHHHHHHHHHHHSSS---S----

pLDDT: mean 73.44, std 20.11, range [28.45, 93.0]

InterPro domains:
  IPR027417 P-loop containing nucleoside triphosphate hydrolase [SSF52540] (83-167)

Organism: Bacillus mycoides (NCBI:txid1405)

Radius of gyration: 23.79 Å; chains: 1; bounding box: 83×58×54 Å